Protein AF-A0A6G3XZU3-F1 (afdb_monomer_lite)

Secondary structure (DSSP, 8-state):
-TTHHHHHHHH-PPPTTSS----SS-HHHHHHHHHHHHHHHHHHHSPPPGGGSTT-HHHHTHHHHHHHHHHHHHHHHHHHTTSS-HHHHHHHHHHHHHHHTT-

InterPro domains:
  IPR000326 Phosphatidic acid phosphatase type 2/haloperoxidase [PF01569] (22-96)
  IPR036938 Phosphatidic acid phosphatase type 2/haloperoxidase superfamily [SSF48317] (3-101)

Radius of gyration: 16.37 Å; chains: 1; bounding box: 42×27×41 Å

Foldseek 3Di:
DVPLQVQLVVVQDAFQPDRHGSPAQPPQLLCLLQVLVVVLVVVLPDDDDPVCVVVPPVCNVVSVVVSVVRSVVSLVVCVVVRNHDNNNNVRSVVCSCVVNVVD

pLDDT: mean 90.99, std 10.62, range [53.97, 98.38]

Sequence (103 aa):
PALVIPLKVATARQGPLTEAVNYYPSGHTATAAVAYGATALVLLALPRPAWLREASWPRAWMMPAAAILLTTATGIGLVLHGYHWPLDVLASWCLGPWVLAPL

Structure (mmCIF, N/CA/C/O backbone):
data_AF-A0A6G3XZU3-F1
#
_entry.id   AF-A0A6G3XZU3-F1
#
loop_
_atom_site.group_PDB
_atom_site.id
_atom_site.type_symbol
_atom_site.label_atom_id
_atom_site.label_alt_id
_atom_site.label_comp_id
_atom_site.label_asym_id
_atom_site.label_entity_id
_atom_site.label_seq_id
_atom_site.pdbx_PDB_ins_code
_atom_site.Cartn_x
_atom_site.Cartn_y
_atom_site.Cartn_z
_atom_site.occupancy
_atom_site.B_iso_or_equiv
_atom_site.auth_seq_id
_atom_site.auth_comp_id
_atom_site.auth_asym_id
_atom_site.auth_atom_id
_atom_site.pdbx_PDB_model_num
ATOM 1 N N . PRO A 1 1 ? -8.962 -8.575 -3.640 1.00 77.38 1 PRO A N 1
ATOM 2 C CA . PRO A 1 1 ? -10.211 -8.867 -2.880 1.00 77.38 1 PRO A CA 1
ATOM 3 C C . PRO A 1 1 ? -10.062 -10.065 -1.932 1.00 77.38 1 PRO A C 1
ATOM 5 O O . PRO A 1 1 ? -10.418 -9.937 -0.768 1.00 77.38 1 PRO A O 1
ATOM 8 N N . ALA A 1 2 ? -9.486 -11.177 -2.408 1.00 88.69 2 ALA A N 1
ATOM 9 C CA . ALA A 1 2 ? -9.351 -12.425 -1.648 1.00 88.69 2 ALA A CA 1
ATOM 10 C C . ALA A 1 2 ? -8.592 -12.309 -0.309 1.00 88.69 2 ALA A C 1
ATOM 12 O O . ALA A 1 2 ? -8.862 -13.084 0.591 1.00 88.69 2 ALA A O 1
ATOM 13 N N . LEU A 1 3 ? -7.686 -11.336 -0.155 1.00 88.12 3 LEU A N 1
ATOM 14 C CA . LEU A 1 3 ? -6.948 -11.109 1.097 1.00 88.12 3 LEU A CA 1
ATOM 15 C C . LEU A 1 3 ? -7.583 -10.017 1.975 1.00 88.12 3 LEU A C 1
ATOM 17 O O . LEU A 1 3 ? -7.786 -10.194 3.171 1.00 88.12 3 LEU A O 1
ATOM 21 N N . VAL A 1 4 ? -7.932 -8.881 1.366 1.00 92.50 4 VAL A N 1
ATOM 22 C CA . VAL A 1 4 ? -8.408 -7.687 2.085 1.00 92.50 4 VAL A CA 1
ATOM 23 C C . VAL A 1 4 ? -9.817 -7.871 2.653 1.00 92.50 4 VAL A C 1
ATOM 25 O O . VAL A 1 4 ? -10.067 -7.446 3.775 1.00 92.50 4 VAL A O 1
ATOM 28 N N . ILE A 1 5 ? -10.742 -8.493 1.911 1.00 94.38 5 ILE A N 1
ATOM 29 C CA . ILE A 1 5 ? -12.133 -8.644 2.372 1.00 94.38 5 ILE A CA 1
ATOM 30 C C . ILE A 1 5 ? -12.234 -9.595 3.573 1.00 94.38 5 ILE A C 1
ATOM 32 O O . ILE A 1 5 ? -12.860 -9.199 4.556 1.00 94.38 5 ILE A O 1
ATOM 36 N N . PRO A 1 6 ? -11.602 -10.785 3.577 1.00 95.44 6 PRO A N 1
ATOM 37 C CA . PRO A 1 6 ? -11.642 -11.648 4.755 1.00 95.44 6 PRO A CA 1
ATOM 38 C C . PRO A 1 6 ? -11.063 -10.986 6.007 1.00 95.44 6 PRO A C 1
ATOM 40 O O . PRO A 1 6 ? -11.673 -11.078 7.066 1.00 95.44 6 PRO A O 1
ATOM 43 N N . LEU A 1 7 ? -9.948 -10.254 5.891 1.00 93.94 7 LEU A N 1
ATOM 44 C CA . LEU A 1 7 ? -9.364 -9.520 7.023 1.00 93.94 7 LEU A CA 1
ATOM 45 C C . LEU A 1 7 ? -10.284 -8.407 7.540 1.00 93.94 7 LEU A C 1
ATOM 47 O O . LEU A 1 7 ? -10.408 -8.216 8.750 1.00 93.94 7 LEU A O 1
ATOM 51 N N . LYS A 1 8 ? -10.968 -7.705 6.631 1.00 96.56 8 LYS A N 1
ATOM 52 C CA . LYS A 1 8 ? -11.981 -6.706 6.982 1.00 96.56 8 LYS A CA 1
ATOM 53 C C . LYS A 1 8 ? -13.104 -7.310 7.807 1.00 96.56 8 LYS A C 1
ATOM 55 O O . LYS A 1 8 ? -13.358 -6.830 8.906 1.00 96.56 8 LYS A O 1
ATOM 60 N N . VAL A 1 9 ? -13.705 -8.388 7.307 1.00 96.75 9 VAL A N 1
ATOM 61 C CA . VAL A 1 9 ? -14.807 -9.081 7.987 1.00 96.75 9 VAL A CA 1
ATOM 62 C C . VAL A 1 9 ? -14.349 -9.672 9.322 1.00 96.75 9 VAL A C 1
ATOM 64 O O . VAL A 1 9 ? -15.056 -9.543 10.313 1.00 96.75 9 VAL A O 1
ATOM 67 N N . ALA A 1 10 ? -13.155 -10.270 9.375 1.00 96.62 10 ALA A N 1
ATOM 68 C CA . ALA A 1 10 ? -12.625 -10.898 10.585 1.00 96.62 10 ALA A CA 1
ATOM 69 C C . ALA A 1 10 ? -12.299 -9.894 11.701 1.00 96.62 10 ALA A C 1
ATOM 71 O O . ALA A 1 10 ? -12.419 -10.227 12.876 1.00 96.62 10 ALA A O 1
ATOM 72 N N . THR A 1 11 ? -11.867 -8.679 11.350 1.00 95.75 11 THR A N 1
ATOM 73 C CA . THR A 1 11 ? -11.515 -7.652 12.343 1.00 95.75 11 THR A CA 1
ATOM 74 C C . THR A 1 11 ? -12.670 -6.726 12.691 1.00 95.75 11 THR A C 1
ATOM 76 O O . THR A 1 11 ? -12.635 -6.120 13.759 1.00 95.75 11 THR A O 1
ATOM 79 N N . ALA A 1 12 ? -13.652 -6.571 11.794 1.00 95.88 12 ALA A N 1
ATOM 80 C CA . ALA A 1 12 ? -14.792 -5.664 11.932 1.00 95.88 12 ALA A CA 1
ATOM 81 C C . ALA A 1 12 ? -14.395 -4.263 12.444 1.00 95.88 12 ALA A C 1
ATOM 83 O O . ALA A 1 12 ? -15.140 -3.608 13.170 1.00 95.88 12 ALA A O 1
ATOM 84 N N . ARG A 1 13 ? -13.194 -3.787 12.078 1.00 96.00 13 ARG A N 1
ATOM 85 C CA . ARG A 1 13 ? -12.627 -2.570 12.671 1.00 96.00 13 ARG A CA 1
ATOM 86 C C . ARG A 1 13 ? -13.440 -1.339 12.278 1.00 96.00 13 ARG A C 1
ATOM 88 O O . ARG A 1 13 ? -13.633 -1.099 11.085 1.00 96.00 13 ARG A O 1
ATOM 95 N N . GLN A 1 14 ? -13.844 -0.553 13.271 1.00 97.25 14 GLN A N 1
ATOM 96 C CA . GLN A 1 14 ? -14.530 0.725 13.090 1.00 97.25 14 GLN A CA 1
ATOM 97 C C . GLN A 1 14 ? -13.604 1.807 12.504 1.00 97.25 14 GLN A C 1
ATOM 99 O O . GLN A 1 14 ? -12.410 1.870 12.826 1.00 97.25 14 GLN A O 1
ATOM 104 N N . GLY A 1 15 ? -14.157 2.666 11.646 1.00 96.25 15 GLY A N 1
ATOM 105 C CA . GLY A 1 15 ? -13.463 3.837 11.107 1.00 96.25 15 GLY A CA 1
ATOM 106 C C . GLY A 1 15 ? -13.295 4.986 12.124 1.00 96.25 15 GLY A C 1
ATOM 107 O O . GLY A 1 15 ? -13.926 4.970 13.177 1.00 96.25 15 GLY A O 1
ATOM 108 N N . PRO A 1 16 ? -12.448 5.997 11.842 1.00 95.44 16 PRO A N 1
ATOM 109 C CA . PRO A 1 16 ? -12.146 7.069 12.801 1.00 95.44 16 PRO A CA 1
ATOM 110 C C . PRO A 1 16 ? -13.317 7.998 13.159 1.00 95.44 16 PRO A C 1
ATOM 112 O O . PRO A 1 16 ? -13.501 8.323 14.326 1.00 95.44 16 PRO A O 1
ATOM 115 N N . LEU A 1 17 ? -14.090 8.447 12.164 1.00 94.19 17 LEU A N 1
ATOM 116 C CA . LEU A 1 17 ? -15.149 9.463 12.314 1.00 94.19 17 LEU A CA 1
ATOM 117 C C . LEU A 1 17 ? -16.523 8.932 11.873 1.00 94.19 17 LEU A C 1
ATOM 119 O O . LEU A 1 17 ? -17.335 9.648 11.292 1.00 94.19 17 LEU A O 1
ATOM 123 N N . THR A 1 18 ? -16.756 7.636 12.065 1.00 94.06 18 THR A N 1
ATOM 124 C CA . THR A 1 18 ? -17.960 6.939 11.601 1.00 94.06 18 THR A CA 1
ATOM 125 C C . THR A 1 18 ? -18.228 5.706 12.456 1.00 94.06 18 THR A C 1
ATOM 127 O O . THR A 1 18 ? -17.303 5.125 13.019 1.00 94.06 18 THR A O 1
ATOM 130 N N . GLU A 1 19 ? -19.486 5.282 12.533 1.00 95.12 19 GLU A N 1
ATOM 131 C CA . GLU A 1 19 ? -19.879 4.004 13.145 1.00 95.12 19 GLU A CA 1
ATOM 132 C C . GLU A 1 19 ? -19.697 2.813 12.190 1.00 95.12 19 GLU A C 1
ATOM 134 O O . GLU A 1 19 ? -19.829 1.657 12.590 1.00 95.12 19 GLU A O 1
ATOM 139 N N . ALA A 1 20 ? -19.367 3.070 10.920 1.00 95.44 20 ALA A N 1
ATOM 140 C CA . ALA A 1 20 ? -19.122 2.014 9.953 1.00 95.44 20 ALA A CA 1
ATOM 141 C C . ALA A 1 20 ? -17.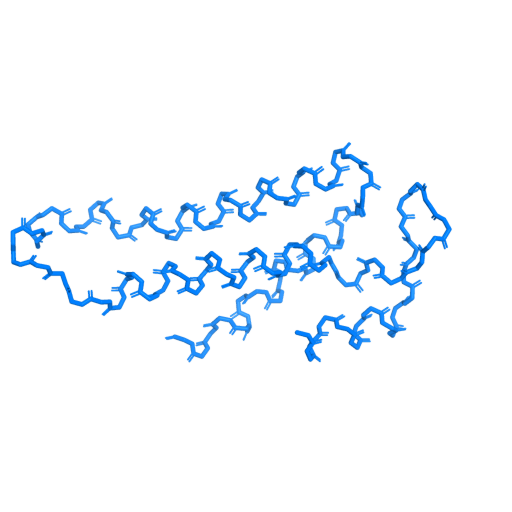878 1.179 10.317 1.00 95.44 20 ALA A C 1
ATOM 143 O O . ALA A 1 20 ? -16.847 1.690 10.763 1.00 95.44 20 ALA A O 1
ATOM 144 N N . VAL A 1 21 ? -17.979 -0.127 10.068 1.00 96.56 21 VAL A N 1
ATOM 145 C CA . VAL A 1 21 ? -16.937 -1.131 10.328 1.00 96.56 21 VAL A CA 1
ATOM 146 C C . VAL A 1 21 ? -16.235 -1.568 9.039 1.00 96.56 21 VAL A C 1
ATOM 148 O O . VAL A 1 21 ? -16.544 -1.076 7.954 1.00 96.56 21 VAL A O 1
ATOM 151 N N . ASN A 1 22 ? -15.298 -2.518 9.142 1.00 96.69 22 ASN A N 1
ATOM 152 C CA . ASN A 1 22 ? -14.532 -3.089 8.026 1.00 96.69 22 ASN A CA 1
ATOM 153 C C . ASN A 1 22 ? -13.479 -2.135 7.427 1.00 96.69 22 ASN A C 1
ATOM 155 O O . ASN A 1 22 ? -13.207 -2.165 6.220 1.00 96.69 22 ASN A O 1
ATOM 159 N N . TYR A 1 23 ? -12.852 -1.298 8.259 1.00 97.00 23 TYR A N 1
ATOM 160 C CA . TYR A 1 23 ? -11.822 -0.344 7.827 1.00 97.00 23 TYR A CA 1
ATOM 161 C C . TYR A 1 23 ? -10.406 -0.938 7.742 1.00 97.00 23 TYR A C 1
ATOM 163 O O . TYR A 1 23 ? -9.584 -0.401 6.998 1.00 97.00 23 TYR A O 1
ATOM 171 N N . TYR A 1 24 ? -10.131 -2.068 8.402 1.00 96.25 24 TYR A N 1
ATOM 172 C CA . TYR A 1 24 ? -8.808 -2.704 8.410 1.00 96.25 24 TYR A CA 1
ATOM 173 C C . TYR A 1 24 ? -8.748 -3.982 7.566 1.00 96.25 24 TYR A C 1
ATOM 175 O O . TYR A 1 24 ? -9.566 -4.869 7.778 1.00 96.25 24 TYR A O 1
ATOM 183 N N . PRO A 1 25 ? -7.749 -4.149 6.683 1.00 97.50 25 PRO A N 1
ATOM 184 C CA . PRO A 1 25 ? -6.796 -3.139 6.213 1.00 97.50 25 PRO A CA 1
ATOM 185 C C . PRO A 1 25 ? -7.442 -2.184 5.185 1.00 97.50 25 PRO A C 1
ATOM 187 O O . PRO A 1 25 ? -8.511 -2.464 4.639 1.00 97.50 25 PRO A O 1
ATOM 190 N N . SER A 1 26 ? -6.800 -1.052 4.884 1.00 97.56 26 SER A N 1
ATOM 191 C CA . SER A 1 26 ? -7.320 -0.073 3.918 1.00 97.56 26 SER A CA 1
ATOM 192 C C . SER A 1 26 ? -7.387 -0.620 2.482 1.00 97.56 26 SER A C 1
ATOM 194 O O . SER A 1 26 ? -6.384 -0.955 1.856 1.00 97.56 26 SER A O 1
ATOM 196 N N . GLY A 1 27 ? -8.590 -0.637 1.899 1.00 96.56 27 GLY A N 1
ATOM 197 C CA . GLY A 1 27 ? -8.790 -1.103 0.520 1.00 96.56 27 GLY A CA 1
ATOM 198 C C . GLY A 1 27 ? -8.170 -0.182 -0.538 1.00 96.56 27 GLY A C 1
ATOM 199 O O . GLY A 1 27 ? -7.646 -0.669 -1.539 1.00 96.56 27 GLY A O 1
ATOM 200 N N . HIS A 1 28 ? -8.188 1.133 -0.300 1.00 97.19 28 HIS A N 1
ATOM 201 C CA . HIS A 1 28 ? -7.605 2.132 -1.198 1.00 97.19 28 HIS A CA 1
ATOM 202 C C . HIS A 1 28 ? -6.083 1.997 -1.248 1.00 97.19 28 HIS A C 1
ATOM 204 O O . HIS A 1 28 ? -5.520 1.870 -2.333 1.00 97.19 28 HIS A O 1
ATOM 210 N N . THR A 1 29 ? -5.427 1.925 -0.084 1.00 97.88 29 THR A N 1
ATOM 211 C CA . THR A 1 29 ? -3.975 1.716 -0.013 1.00 97.88 29 THR A CA 1
ATOM 212 C C . THR A 1 29 ? -3.576 0.374 -0.620 1.00 97.88 29 THR A C 1
ATOM 214 O O . THR A 1 29 ? -2.620 0.323 -1.387 1.00 97.88 29 THR A O 1
ATOM 217 N N . ALA A 1 30 ? -4.319 -0.705 -0.344 1.00 97.12 30 ALA A N 1
ATOM 218 C CA . ALA A 1 30 ? -4.036 -2.015 -0.933 1.00 97.12 30 ALA A CA 1
ATOM 219 C C . ALA A 1 30 ? -4.154 -2.001 -2.467 1.00 97.12 30 ALA A C 1
ATOM 221 O O . ALA A 1 30 ? -3.291 -2.534 -3.161 1.00 97.12 30 ALA A O 1
ATOM 222 N N . THR A 1 31 ? -5.196 -1.360 -3.003 1.00 96.81 31 THR A N 1
ATOM 223 C CA . THR A 1 31 ? -5.393 -1.237 -4.455 1.00 96.81 31 THR A CA 1
ATOM 224 C C . THR A 1 31 ? -4.307 -0.378 -5.093 1.00 96.81 31 THR A C 1
ATOM 226 O O . THR A 1 31 ? -3.750 -0.778 -6.109 1.00 96.81 31 THR A O 1
ATOM 229 N N . ALA A 1 32 ? -3.962 0.759 -4.481 1.00 97.69 32 ALA A N 1
ATOM 23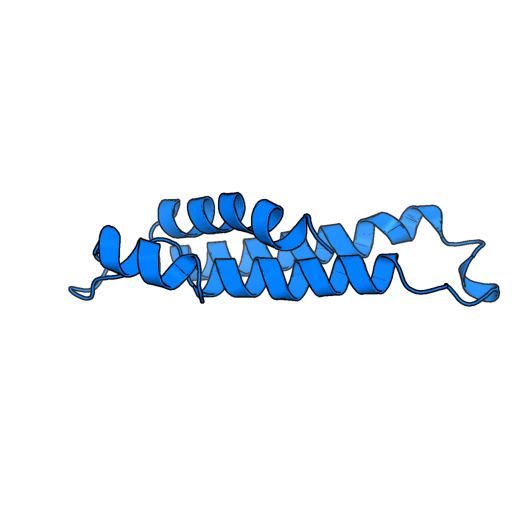0 C CA . ALA A 1 32 ? -2.890 1.632 -4.951 1.00 97.69 32 ALA A CA 1
ATOM 231 C C . ALA A 1 32 ? -1.538 0.902 -4.984 1.00 97.69 32 ALA A C 1
ATOM 233 O O . ALA A 1 32 ? -0.863 0.922 -6.011 1.00 97.69 32 ALA A O 1
ATOM 234 N N . ALA A 1 33 ? -1.191 0.187 -3.907 1.00 97.38 33 ALA A N 1
ATOM 235 C CA . ALA A 1 33 ? 0.050 -0.580 -3.817 1.00 97.38 33 ALA A CA 1
ATOM 236 C C . ALA A 1 33 ? 0.159 -1.620 -4.940 1.00 97.38 33 ALA A C 1
ATOM 238 O O . ALA A 1 33 ? 1.183 -1.696 -5.616 1.00 97.38 33 ALA A O 1
ATOM 239 N N . VAL A 1 34 ? -0.910 -2.390 -5.175 1.00 96.38 34 VAL A N 1
ATOM 240 C CA . VAL A 1 34 ? -0.928 -3.416 -6.226 1.00 96.38 34 VAL A CA 1
ATOM 241 C C . VAL A 1 34 ? -0.915 -2.786 -7.616 1.00 96.38 34 VAL A C 1
ATOM 243 O O . VAL A 1 34 ? -0.113 -3.192 -8.448 1.00 96.38 34 VAL A O 1
ATOM 246 N N . ALA A 1 35 ? -1.754 -1.782 -7.880 1.00 96.69 35 ALA A N 1
ATOM 247 C CA . ALA A 1 35 ? -1.863 -1.173 -9.204 1.00 96.69 35 ALA A CA 1
ATOM 248 C C . ALA A 1 35 ? -0.569 -0.457 -9.612 1.00 96.69 35 ALA A C 1
ATOM 250 O O . ALA A 1 35 ? -0.024 -0.723 -10.686 1.00 96.69 35 ALA A O 1
ATOM 251 N N . TYR A 1 36 ? -0.043 0.421 -8.753 1.00 97.44 36 TYR A N 1
ATOM 252 C CA . TYR A 1 36 ? 1.187 1.149 -9.051 1.00 97.44 36 TYR A CA 1
ATOM 253 C C . TYR A 1 36 ? 2.413 0.236 -9.009 1.00 97.44 36 TYR A C 1
ATOM 255 O O . TYR A 1 36 ? 3.272 0.344 -9.883 1.00 97.44 36 TYR A O 1
ATOM 263 N N . GLY A 1 37 ? 2.483 -0.686 -8.044 1.00 96.38 37 GLY A N 1
ATOM 264 C CA . GLY A 1 37 ? 3.579 -1.646 -7.929 1.00 96.38 37 GLY A CA 1
ATOM 265 C C . GLY A 1 37 ? 3.656 -2.589 -9.128 1.00 96.38 37 GLY A C 1
ATOM 266 O O . GLY A 1 37 ? 4.709 -2.687 -9.751 1.00 96.38 37 GLY A O 1
ATOM 267 N N . ALA A 1 38 ? 2.540 -3.208 -9.521 1.00 96.06 38 ALA A N 1
ATOM 268 C CA . ALA A 1 38 ? 2.495 -4.075 -10.698 1.00 96.06 38 ALA A CA 1
ATOM 269 C C . ALA A 1 38 ? 2.832 -3.301 -11.979 1.00 96.06 38 ALA A C 1
ATOM 271 O O . ALA A 1 38 ? 3.606 -3.784 -12.799 1.00 96.06 38 ALA A O 1
ATOM 272 N N . THR A 1 39 ? 2.327 -2.071 -12.127 1.00 95.38 39 THR A N 1
ATOM 273 C CA . THR A 1 39 ? 2.687 -1.209 -13.265 1.00 95.38 39 THR A CA 1
ATOM 274 C C . THR A 1 39 ? 4.192 -0.945 -13.300 1.00 95.38 39 THR A C 1
ATOM 276 O O . THR A 1 39 ? 4.812 -1.071 -14.354 1.00 95.38 39 THR A O 1
ATOM 279 N N . ALA A 1 40 ? 4.806 -0.628 -12.156 1.00 93.94 40 ALA A N 1
ATOM 280 C CA . ALA A 1 40 ? 6.248 -0.421 -12.072 1.00 93.94 40 ALA A CA 1
ATOM 281 C C . ALA A 1 40 ? 7.037 -1.687 -12.444 1.00 93.94 40 ALA A C 1
ATOM 283 O O . ALA A 1 40 ? 7.992 -1.584 -13.211 1.00 93.94 40 ALA A O 1
ATOM 284 N N . LEU A 1 41 ? 6.624 -2.866 -11.963 1.00 93.06 41 LEU A N 1
ATOM 285 C CA . LEU A 1 41 ? 7.263 -4.147 -12.292 1.00 93.06 41 LEU A CA 1
ATOM 286 C C . LEU A 1 41 ? 7.137 -4.488 -13.782 1.00 93.06 41 LEU A C 1
ATOM 288 O O . LEU A 1 41 ? 8.134 -4.815 -14.422 1.00 93.06 41 LEU A O 1
ATOM 292 N N . VAL A 1 42 ? 5.953 -4.315 -14.374 1.00 92.75 42 VAL A N 1
ATOM 293 C CA . VAL A 1 42 ? 5.734 -4.538 -15.813 1.00 92.75 42 VAL A CA 1
ATOM 294 C C . VAL A 1 42 ? 6.601 -3.598 -16.653 1.00 92.75 42 VAL A C 1
ATOM 296 O O . VAL A 1 42 ? 7.284 -4.042 -17.573 1.00 92.75 42 VAL A O 1
ATOM 299 N N . LEU A 1 43 ? 6.642 -2.303 -16.323 1.00 88.31 43 LEU A N 1
ATOM 300 C CA . LEU A 1 43 ? 7.479 -1.328 -17.035 1.00 88.31 43 LEU A CA 1
ATOM 301 C C . LEU A 1 43 ? 8.984 -1.590 -16.868 1.00 88.31 43 LEU A C 1
ATOM 303 O O . LEU A 1 43 ? 9.777 -1.191 -17.725 1.00 88.31 43 LEU A O 1
ATOM 307 N N . LEU A 1 44 ? 9.388 -2.238 -15.775 1.00 87.50 44 LEU A N 1
ATOM 308 C CA . LEU A 1 44 ? 10.759 -2.697 -15.566 1.00 87.50 44 LEU A CA 1
ATOM 309 C C . LEU A 1 44 ? 11.090 -3.951 -16.382 1.00 87.50 44 LEU A C 1
ATOM 311 O O . LEU A 1 44 ? 12.210 -4.050 -16.880 1.00 87.50 44 LEU A O 1
ATOM 315 N N . ALA A 1 45 ? 10.138 -4.871 -16.533 1.00 87.19 45 ALA A N 1
ATOM 316 C CA . ALA A 1 45 ? 10.320 -6.132 -17.250 1.00 87.19 45 ALA A CA 1
ATOM 317 C C . ALA A 1 45 ? 10.279 -5.983 -18.783 1.00 87.19 45 ALA A C 1
ATOM 319 O O . ALA A 1 45 ? 10.843 -6.810 -19.501 1.00 87.19 45 ALA A O 1
ATOM 320 N N . LEU A 1 46 ? 9.623 -4.941 -19.306 1.00 85.56 46 LEU A N 1
ATOM 321 C CA . LEU A 1 46 ? 9.500 -4.735 -20.749 1.00 85.56 46 LEU A CA 1
ATOM 322 C C . LEU A 1 46 ? 10.854 -4.408 -21.418 1.00 85.56 46 LEU A C 1
ATOM 324 O O . LEU A 1 46 ? 11.615 -3.571 -20.915 1.00 85.56 46 LEU A O 1
ATOM 328 N N . PRO A 1 47 ? 11.152 -4.993 -22.600 1.00 78.00 47 PRO A N 1
ATOM 329 C CA . PRO A 1 47 ? 12.373 -4.692 -23.338 1.00 78.00 47 PRO A CA 1
ATOM 330 C C . PRO A 1 47 ? 12.433 -3.211 -23.707 1.00 78.00 47 PRO A C 1
ATOM 332 O O . PRO A 1 47 ? 11.520 -2.673 -24.337 1.00 78.00 47 PRO A O 1
ATOM 335 N N . ARG A 1 48 ? 13.535 -2.540 -23.360 1.00 74.38 48 ARG A N 1
ATOM 336 C CA . ARG A 1 48 ? 13.709 -1.133 -23.728 1.00 74.38 48 ARG A CA 1
ATOM 337 C C . ARG A 1 48 ? 14.180 -0.987 -25.181 1.00 74.38 48 ARG A C 1
ATOM 339 O O . ARG A 1 48 ? 15.072 -1.730 -25.607 1.00 74.38 48 ARG A O 1
ATOM 346 N N . PRO A 1 49 ? 13.646 -0.004 -25.932 1.00 70.69 49 PRO A N 1
ATOM 347 C CA . PRO A 1 49 ? 14.171 0.378 -27.238 1.00 70.69 49 PRO A CA 1
ATOM 348 C C . PRO A 1 49 ? 15.676 0.661 -27.179 1.00 70.69 49 PRO A C 1
ATOM 350 O O . PRO A 1 49 ? 16.166 1.204 -26.188 1.00 70.69 49 PRO A O 1
ATOM 353 N N . ALA A 1 50 ? 16.414 0.326 -28.242 1.00 73.69 50 ALA A N 1
ATOM 354 C CA . ALA A 1 50 ? 17.877 0.442 -28.265 1.00 73.69 50 ALA A CA 1
ATOM 355 C C . ALA A 1 50 ? 18.391 1.852 -27.918 1.00 73.69 50 ALA A C 1
ATOM 357 O O . ALA A 1 50 ? 19.344 1.978 -27.158 1.00 73.69 50 ALA A O 1
ATOM 358 N N . TRP A 1 51 ? 17.685 2.892 -28.361 1.00 71.44 51 TRP A N 1
ATOM 359 C CA . TRP A 1 51 ? 18.005 4.299 -28.100 1.00 71.44 51 TRP A CA 1
ATOM 360 C C . TRP A 1 51 ? 17.776 4.755 -26.642 1.00 71.44 51 TRP A C 1
ATOM 362 O O . TRP A 1 51 ? 18.212 5.835 -26.261 1.00 71.44 51 TRP A O 1
ATOM 372 N N . LEU A 1 52 ? 17.122 3.941 -25.802 1.00 67.50 52 LEU A N 1
ATOM 373 C CA . LEU A 1 52 ? 16.927 4.192 -24.364 1.00 67.50 52 LEU A CA 1
ATOM 374 C C . LEU A 1 52 ? 17.863 3.360 -23.472 1.00 67.50 52 LEU A C 1
ATOM 376 O O . LEU A 1 52 ? 17.840 3.524 -22.248 1.00 67.50 52 LEU A O 1
ATOM 380 N N . ARG A 1 53 ? 18.672 2.457 -24.049 1.00 64.00 53 ARG A N 1
ATOM 381 C CA . ARG A 1 53 ? 19.564 1.572 -23.280 1.00 64.00 53 ARG A CA 1
ATOM 382 C C . ARG A 1 53 ? 20.760 2.303 -22.675 1.00 64.00 53 ARG A C 1
ATOM 384 O O . ARG A 1 53 ? 21.178 1.925 -21.586 1.00 64.00 53 ARG A O 1
ATOM 391 N N . GLU A 1 54 ? 21.266 3.360 -23.304 1.00 62.12 54 GLU A N 1
ATOM 392 C CA . GLU A 1 54 ? 22.421 4.108 -22.778 1.00 62.12 54 GLU A CA 1
ATOM 393 C C . GLU A 1 54 ? 22.065 5.007 -21.577 1.00 62.12 54 GLU A C 1
ATOM 395 O O . GLU A 1 54 ? 22.893 5.235 -20.704 1.00 62.12 54 GLU A O 1
ATOM 400 N N . ALA A 1 55 ? 20.800 5.426 -21.445 1.00 59.09 55 ALA A N 1
ATOM 401 C CA . ALA A 1 55 ? 20.300 6.233 -20.320 1.00 59.09 55 ALA A CA 1
ATOM 402 C C . ALA A 1 55 ? 19.723 5.394 -19.150 1.00 59.09 55 ALA A C 1
ATOM 404 O O . ALA A 1 55 ? 18.970 5.903 -18.314 1.00 59.09 55 ALA A O 1
ATOM 405 N N . SER A 1 56 ? 19.985 4.082 -19.125 1.00 57.34 56 SER A N 1
ATOM 406 C CA . SER A 1 56 ? 19.117 3.088 -18.471 1.00 57.34 56 SER A CA 1
ATOM 407 C C . SER A 1 56 ? 19.265 2.940 -16.954 1.00 57.34 56 SER A C 1
ATOM 409 O O . SER A 1 56 ? 18.282 2.580 -16.299 1.00 57.34 56 SER A O 1
ATOM 411 N N . TRP A 1 57 ? 20.436 3.237 -16.385 1.00 53.97 57 TRP A N 1
ATOM 412 C CA . TRP A 1 57 ? 20.705 3.021 -14.958 1.00 53.97 57 TRP A CA 1
ATOM 413 C C . TRP A 1 57 ? 19.973 4.012 -14.030 1.00 53.97 57 TRP A C 1
ATOM 415 O O . TRP A 1 57 ? 19.241 3.564 -13.144 1.00 53.97 57 TRP A O 1
ATOM 425 N N . PRO A 1 58 ? 20.027 5.345 -14.246 1.00 60.06 58 PRO A N 1
ATOM 426 C CA . PRO A 1 58 ? 19.329 6.289 -13.371 1.00 60.06 58 PRO A CA 1
ATOM 427 C C . PRO A 1 58 ? 17.801 6.317 -13.555 1.00 60.06 58 PRO A C 1
ATOM 429 O O . PRO A 1 58 ? 17.122 6.975 -12.781 1.00 60.06 58 PRO A O 1
ATOM 432 N N . ARG A 1 59 ? 17.220 5.615 -14.540 1.00 67.31 59 ARG A N 1
ATOM 433 C CA . ARG A 1 59 ? 15.754 5.566 -14.742 1.00 67.31 59 ARG A CA 1
ATOM 434 C C . ARG A 1 59 ? 15.082 4.325 -14.164 1.00 67.31 59 ARG A C 1
ATOM 436 O O . ARG A 1 59 ? 13.864 4.320 -14.007 1.00 67.31 59 ARG A O 1
ATOM 443 N N . ALA A 1 60 ? 15.842 3.280 -13.834 1.00 75.06 60 ALA A N 1
ATOM 444 C CA . ALA A 1 60 ? 15.272 2.038 -13.314 1.00 75.06 60 ALA A CA 1
ATOM 445 C C . ALA A 1 60 ? 14.592 2.232 -11.947 1.00 75.06 60 ALA A C 1
ATOM 447 O O . ALA A 1 60 ? 13.531 1.668 -11.706 1.00 75.06 60 ALA A O 1
ATOM 448 N N . TRP A 1 61 ? 15.133 3.092 -11.079 1.00 84.94 61 TRP A N 1
ATOM 449 C CA . TRP A 1 61 ? 14.544 3.349 -9.760 1.00 84.94 61 TRP A CA 1
ATOM 450 C C . TRP A 1 61 ? 13.320 4.276 -9.800 1.00 84.94 61 TRP A C 1
ATOM 452 O O . TRP A 1 61 ? 12.535 4.285 -8.853 1.00 84.94 61 TRP A O 1
ATOM 462 N N . MET A 1 62 ? 13.119 5.029 -10.889 1.00 89.62 62 MET A N 1
ATOM 463 C CA . MET A 1 62 ? 12.052 6.032 -10.968 1.00 89.62 62 MET A CA 1
ATOM 464 C C . MET A 1 62 ? 10.657 5.408 -10.909 1.00 89.62 62 MET A C 1
ATOM 466 O O . MET A 1 62 ? 9.779 5.963 -10.257 1.00 89.62 62 MET A O 1
ATOM 470 N N . MET A 1 63 ? 10.442 4.263 -11.569 1.00 91.19 63 MET A N 1
ATOM 471 C CA . MET A 1 63 ? 9.123 3.617 -11.586 1.00 91.19 63 MET A CA 1
ATOM 472 C C . MET A 1 63 ? 8.747 3.046 -10.206 1.00 91.19 63 MET A C 1
ATOM 474 O O . MET A 1 63 ? 7.670 3.388 -9.715 1.00 91.19 63 MET A O 1
ATOM 478 N N . PRO A 1 64 ? 9.619 2.278 -9.514 1.00 92.69 64 PRO A N 1
ATOM 479 C CA . PRO A 1 64 ? 9.373 1.889 -8.125 1.00 92.69 64 PRO A CA 1
ATOM 480 C C . PRO A 1 64 ? 9.190 3.083 -7.185 1.00 92.69 64 PRO A C 1
ATOM 482 O O . PRO A 1 64 ? 8.275 3.079 -6.365 1.00 92.69 64 PRO A O 1
ATOM 485 N N . ALA A 1 65 ? 10.014 4.128 -7.316 1.00 95.31 65 ALA A N 1
ATOM 486 C CA . ALA A 1 65 ? 9.898 5.318 -6.477 1.00 95.31 65 ALA A CA 1
ATOM 487 C C . ALA A 1 65 ? 8.556 6.031 -6.684 1.00 95.31 65 ALA A C 1
ATOM 489 O O . ALA A 1 65 ? 7.889 6.368 -5.709 1.00 95.31 65 ALA A O 1
ATOM 490 N N . ALA A 1 66 ? 8.116 6.203 -7.934 1.00 95.69 66 ALA A N 1
ATOM 491 C CA . ALA A 1 66 ? 6.807 6.767 -8.243 1.00 95.69 66 ALA A CA 1
ATOM 492 C C . ALA A 1 66 ? 5.676 5.912 -7.656 1.00 95.69 66 ALA A C 1
ATOM 494 O O . ALA A 1 66 ? 4.765 6.455 -7.033 1.00 95.69 66 ALA A O 1
ATOM 495 N N . ALA A 1 67 ? 5.756 4.584 -7.778 1.00 96.75 67 ALA A N 1
ATOM 496 C CA . ALA A 1 67 ? 4.762 3.689 -7.196 1.00 96.75 67 ALA A CA 1
ATOM 497 C C . ALA A 1 67 ? 4.684 3.817 -5.669 1.00 96.75 67 ALA A C 1
ATOM 499 O O . ALA A 1 67 ? 3.587 3.896 -5.106 1.00 96.75 67 ALA A O 1
ATOM 500 N N . ILE A 1 68 ? 5.839 3.904 -5.003 1.00 97.25 68 ILE A N 1
ATOM 501 C CA . ILE A 1 68 ? 5.912 4.087 -3.554 1.00 97.25 68 ILE A CA 1
ATOM 502 C C . ILE A 1 68 ? 5.317 5.436 -3.148 1.00 97.25 68 ILE A C 1
ATOM 504 O O . ILE A 1 68 ? 4.487 5.497 -2.239 1.00 97.25 68 ILE A O 1
ATOM 508 N N . LEU A 1 69 ? 5.705 6.514 -3.831 1.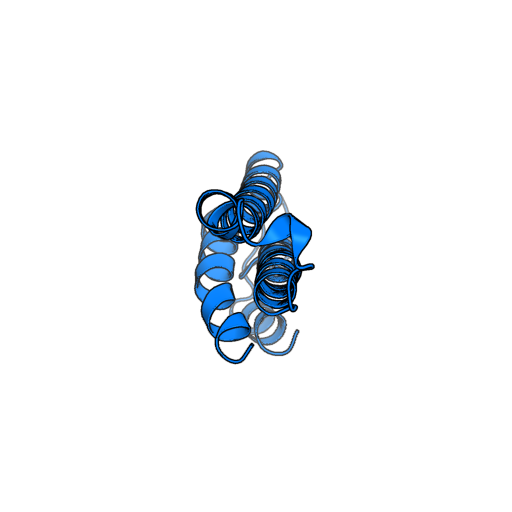00 98.19 69 LEU A N 1
ATOM 509 C CA . LEU A 1 69 ? 5.236 7.869 -3.543 1.00 98.19 69 LEU A CA 1
ATOM 510 C C . LEU A 1 69 ? 3.725 7.999 -3.734 1.00 98.19 69 LEU A C 1
ATOM 512 O O . LEU A 1 69 ? 3.049 8.498 -2.839 1.00 98.19 69 LEU A O 1
ATOM 516 N N . LEU A 1 70 ? 3.180 7.506 -4.849 1.00 98.25 70 LEU A N 1
ATOM 517 C CA . LEU A 1 70 ? 1.743 7.570 -5.132 1.00 98.25 70 LEU A CA 1
ATOM 518 C C . LEU A 1 70 ? 0.926 6.749 -4.125 1.00 98.25 70 LEU A C 1
ATOM 520 O O . LEU A 1 70 ? -0.101 7.216 -3.624 1.00 98.25 70 LEU A O 1
ATOM 524 N N . THR A 1 71 ? 1.406 5.558 -3.759 1.00 98.38 71 THR A N 1
ATOM 525 C CA . THR A 1 71 ? 0.774 4.732 -2.716 1.00 98.38 71 THR A CA 1
ATOM 526 C C . THR A 1 71 ? 0.829 5.426 -1.352 1.00 98.38 71 THR A C 1
ATOM 528 O O . THR A 1 71 ? -0.157 5.434 -0.613 1.00 98.38 71 THR A O 1
ATOM 531 N N . THR A 1 72 ? 1.956 6.066 -1.025 1.00 98.06 72 THR A N 1
ATOM 532 C CA . THR A 1 72 ? 2.145 6.783 0.247 1.00 98.06 72 THR A CA 1
ATOM 533 C C . THR A 1 72 ? 1.236 8.002 0.316 1.00 98.06 72 THR A C 1
ATOM 535 O O . THR A 1 72 ? 0.532 8.178 1.305 1.00 98.06 72 THR A O 1
ATOM 538 N N . ALA A 1 73 ? 1.185 8.802 -0.751 1.00 98.31 73 ALA A N 1
ATOM 539 C CA . ALA A 1 73 ? 0.314 9.967 -0.862 1.00 98.31 73 ALA A CA 1
ATOM 540 C C . ALA A 1 73 ? -1.167 9.581 -0.731 1.00 98.31 73 ALA A C 1
ATOM 542 O O . ALA A 1 73 ? -1.910 10.252 -0.018 1.00 98.31 73 ALA A O 1
ATOM 543 N N . THR A 1 74 ? -1.574 8.459 -1.336 1.00 98.38 74 THR A N 1
ATOM 544 C CA . THR A 1 74 ? -2.923 7.893 -1.165 1.00 98.38 74 THR A CA 1
ATOM 545 C C . THR A 1 74 ? -3.203 7.601 0.310 1.00 98.38 74 THR A C 1
ATOM 547 O O . THR A 1 74 ? -4.202 8.063 0.855 1.00 98.38 74 THR A O 1
ATOM 550 N N . GLY A 1 75 ? -2.295 6.887 0.984 1.00 97.94 75 GLY A N 1
ATOM 551 C CA . GLY A 1 75 ? -2.420 6.561 2.405 1.00 97.94 75 GLY A CA 1
ATOM 552 C C . GLY A 1 75 ? -2.486 7.795 3.309 1.00 97.94 75 GLY A C 1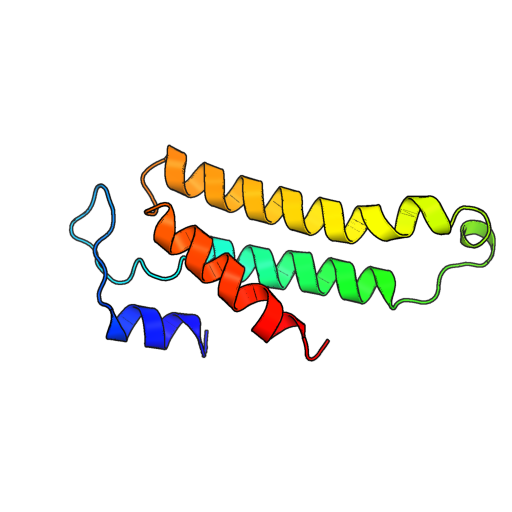
ATOM 553 O O . GLY A 1 75 ? -3.355 7.878 4.174 1.00 97.94 75 GLY A O 1
ATOM 554 N N . ILE A 1 76 ? -1.608 8.775 3.079 1.00 98.38 76 ILE A N 1
ATOM 555 C CA . ILE A 1 76 ? -1.587 10.044 3.818 1.00 98.38 76 ILE A CA 1
ATOM 556 C C . ILE A 1 76 ? -2.904 10.794 3.622 1.00 98.38 76 ILE A C 1
ATOM 558 O O . ILE A 1 76 ? -3.508 11.219 4.603 1.00 98.38 76 ILE A O 1
ATOM 562 N N . GLY A 1 77 ? -3.387 10.910 2.381 1.00 98.31 77 GLY A N 1
ATOM 563 C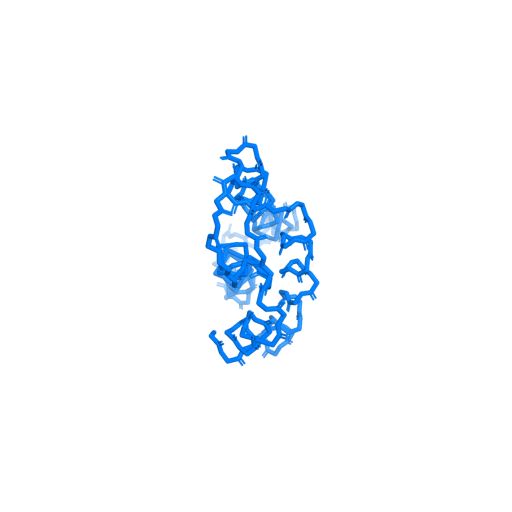 CA . GLY A 1 77 ? -4.657 11.568 2.080 1.00 98.31 77 GLY A CA 1
ATOM 564 C C . GLY A 1 77 ? -5.825 10.958 2.856 1.00 98.31 77 GLY A C 1
ATOM 565 O O . GLY A 1 77 ? -6.612 11.694 3.448 1.00 98.31 77 GLY A O 1
ATOM 566 N N . LEU A 1 78 ? -5.895 9.625 2.935 1.00 98.12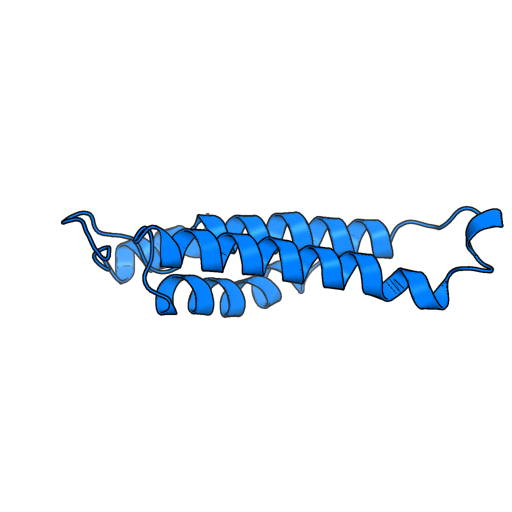 78 LEU A N 1
ATOM 567 C CA . LEU A 1 78 ? -6.936 8.918 3.690 1.00 98.12 78 LEU A CA 1
ATOM 568 C C . LEU A 1 78 ? -6.875 9.205 5.193 1.00 98.12 78 LEU A C 1
ATOM 570 O O . LEU A 1 78 ? -7.917 9.389 5.817 1.00 98.12 78 LEU A O 1
ATOM 574 N N . VAL A 1 79 ? -5.674 9.244 5.773 1.00 98.12 79 VAL A N 1
ATOM 575 C CA . VAL A 1 79 ? -5.494 9.537 7.202 1.00 98.12 79 VAL A CA 1
ATOM 576 C C . VAL A 1 79 ? -5.862 10.988 7.504 1.00 98.12 79 VAL A C 1
ATOM 578 O O . VAL A 1 79 ? -6.615 11.239 8.441 1.00 98.12 79 VAL A O 1
ATOM 581 N N . LEU A 1 80 ? -5.387 11.939 6.693 1.00 97.81 80 LEU A N 1
ATOM 582 C CA . LEU A 1 80 ? -5.646 13.369 6.896 1.00 97.81 80 LEU A CA 1
ATOM 583 C C . LEU A 1 80 ? -7.135 13.725 6.800 1.00 97.81 80 LEU A C 1
ATOM 585 O O . LEU A 1 80 ? -7.591 14.608 7.517 1.00 97.81 80 LEU A O 1
ATOM 589 N N . HIS A 1 81 ? -7.897 13.024 5.956 1.00 96.81 81 HIS A N 1
ATOM 590 C CA . HIS A 1 81 ? -9.345 13.224 5.826 1.00 96.81 81 HIS A CA 1
ATOM 591 C C . HIS A 1 81 ? -10.168 12.376 6.812 1.00 96.81 81 HIS A C 1
ATOM 593 O O . HIS A 1 81 ? -11.393 12.365 6.736 1.00 96.81 81 HIS A O 1
ATOM 599 N N . GLY A 1 82 ? -9.523 11.641 7.727 1.00 96.00 82 GLY A N 1
ATOM 600 C CA . GLY A 1 82 ? -10.213 10.808 8.716 1.00 96.00 82 GLY A CA 1
ATOM 601 C C . GLY A 1 82 ? -10.904 9.572 8.131 1.00 96.00 82 GLY A C 1
ATOM 602 O O . GLY A 1 82 ? -11.749 8.971 8.793 1.00 96.00 82 GLY A O 1
ATOM 603 N N . TYR A 1 83 ? -10.549 9.163 6.908 1.00 96.62 83 TYR A N 1
ATOM 604 C CA . TYR A 1 83 ? -11.117 7.981 6.256 1.00 96.62 83 TYR A CA 1
ATOM 605 C C . TYR A 1 83 ? -10.506 6.672 6.748 1.00 96.62 83 TYR A C 1
ATOM 607 O O . TYR A 1 83 ? -11.138 5.634 6.610 1.00 96.62 83 TYR A O 1
ATOM 615 N N . HIS A 1 84 ? -9.295 6.683 7.302 1.00 97.94 84 HIS A N 1
ATOM 616 C CA . HIS A 1 84 ? -8.650 5.483 7.834 1.00 97.94 84 HIS A CA 1
ATOM 617 C C . HIS A 1 84 ? -7.751 5.801 9.022 1.00 97.94 84 HIS A C 1
ATOM 619 O O . HIS A 1 84 ? -7.137 6.867 9.086 1.00 97.94 84 HIS A O 1
ATOM 625 N N . TRP A 1 85 ? -7.603 4.833 9.926 1.00 97.88 85 TRP A N 1
ATOM 626 C CA . TRP A 1 85 ? -6.537 4.882 10.918 1.00 97.88 85 TRP A CA 1
ATOM 627 C C . TRP A 1 85 ? -5.180 4.674 10.228 1.00 97.88 85 TRP A C 1
ATOM 629 O O . TRP A 1 85 ? -5.095 3.877 9.287 1.00 97.88 85 TRP A O 1
ATOM 639 N N . PRO A 1 86 ? -4.083 5.280 10.723 1.00 97.94 86 PRO A N 1
ATOM 640 C CA . PRO A 1 86 ? -2.741 5.029 10.188 1.00 97.94 86 PRO A CA 1
ATOM 641 C C . PRO A 1 86 ? -2.385 3.535 10.112 1.00 97.94 86 PRO A C 1
ATOM 643 O O . PRO A 1 86 ? -1.756 3.084 9.157 1.00 97.94 86 PRO A O 1
ATOM 646 N N . LEU A 1 87 ? -2.856 2.741 11.078 1.00 97.50 87 LEU A N 1
ATOM 647 C CA . LEU A 1 87 ? -2.649 1.291 11.110 1.00 97.50 87 LEU A CA 1
ATOM 648 C C . LEU A 1 87 ? -3.334 0.543 9.955 1.00 97.50 87 LEU A C 1
ATOM 650 O O . LEU A 1 87 ? -2.800 -0.466 9.499 1.00 97.50 87 LEU A O 1
ATOM 654 N N . ASP A 1 88 ? -4.473 1.024 9.450 1.00 97.62 88 ASP A N 1
ATOM 655 C CA . ASP A 1 88 ? -5.166 0.402 8.312 1.00 97.62 88 ASP A CA 1
ATOM 656 C C . ASP A 1 88 ? -4.340 0.555 7.024 1.00 97.62 88 ASP A C 1
ATOM 658 O O . ASP A 1 88 ? -4.278 -0.349 6.181 1.00 97.62 88 ASP A O 1
ATOM 662 N N . VAL A 1 89 ? -3.681 1.710 6.885 1.00 97.94 89 VAL A N 1
ATOM 663 C CA . VAL A 1 89 ? -2.776 2.040 5.778 1.00 97.94 89 VAL A CA 1
ATOM 664 C C . VAL A 1 89 ? -1.487 1.224 5.886 1.00 97.94 89 VAL A C 1
ATOM 666 O O . VAL A 1 89 ? -1.109 0.571 4.915 1.00 97.94 89 VAL A O 1
ATOM 669 N N . LEU A 1 90 ? -0.849 1.195 7.061 1.00 97.69 90 LEU A N 1
ATOM 670 C CA . LEU A 1 90 ? 0.381 0.426 7.297 1.00 97.69 90 LEU A CA 1
ATOM 671 C C . LEU A 1 90 ? 0.187 -1.075 7.066 1.00 97.69 90 LEU A C 1
ATOM 673 O O . LEU A 1 90 ? 1.025 -1.713 6.438 1.00 97.69 90 LEU A O 1
ATOM 677 N N . ALA A 1 91 ? -0.942 -1.638 7.493 1.00 96.56 91 ALA A N 1
ATOM 678 C CA . ALA A 1 91 ? -1.240 -3.040 7.226 1.00 96.56 91 ALA A CA 1
ATOM 679 C C . ALA A 1 91 ? -1.305 -3.339 5.723 1.00 96.56 91 ALA A C 1
ATOM 681 O O . ALA A 1 91 ? -0.762 -4.337 5.263 1.00 96.56 91 ALA A O 1
ATOM 682 N N . SER A 1 92 ? -1.904 -2.443 4.938 1.00 96.62 92 SER A N 1
ATOM 683 C CA . SER A 1 92 ? -1.977 -2.596 3.479 1.00 96.62 92 SER A CA 1
ATOM 684 C C . SER A 1 92 ? -0.600 -2.519 2.820 1.00 96.62 92 SER A C 1
ATOM 686 O O . SER A 1 92 ? -0.330 -3.263 1.879 1.00 96.62 92 SER A O 1
ATOM 688 N N . TRP A 1 93 ? 0.286 -1.671 3.349 1.00 96.19 93 TRP A N 1
ATOM 689 C CA . TRP A 1 93 ? 1.695 -1.630 2.960 1.00 96.19 93 TRP A CA 1
ATOM 690 C C . TRP A 1 93 ? 2.416 -2.945 3.232 1.00 96.19 93 TRP A C 1
ATOM 692 O O . TRP A 1 93 ? 3.164 -3.405 2.377 1.00 96.19 93 TRP A O 1
ATOM 702 N N . CYS A 1 94 ? 2.163 -3.578 4.378 1.00 94.94 94 CYS A N 1
ATOM 703 C CA . CYS A 1 94 ? 2.740 -4.883 4.691 1.00 94.94 94 CYS A CA 1
ATOM 704 C C . CYS A 1 94 ? 2.218 -5.987 3.767 1.00 94.94 94 CYS A C 1
ATOM 706 O O . CYS A 1 94 ? 2.972 -6.899 3.451 1.00 94.94 94 CYS A O 1
ATOM 708 N N . LEU A 1 95 ? 0.959 -5.915 3.320 1.00 92.31 95 LEU A N 1
ATOM 709 C CA . LEU A 1 95 ? 0.364 -6.909 2.419 1.00 92.31 95 LEU A CA 1
ATOM 710 C C . LEU A 1 95 ? 0.811 -6.754 0.958 1.00 92.31 95 LEU A C 1
ATOM 712 O O . LEU A 1 95 ? 0.910 -7.753 0.249 1.00 92.31 95 LEU A O 1
ATOM 716 N N . GLY A 1 96 ? 1.077 -5.527 0.503 1.00 91.25 96 GLY A N 1
ATOM 717 C CA . GLY A 1 96 ? 1.444 -5.224 -0.886 1.00 91.25 96 GLY A CA 1
ATOM 718 C C . GLY A 1 96 ? 2.575 -6.102 -1.444 1.00 91.25 96 GLY A C 1
ATOM 719 O O . GLY A 1 96 ? 2.360 -6.753 -2.466 1.00 91.25 96 GLY A O 1
ATOM 720 N N . PRO A 1 97 ? 3.741 -6.201 -0.775 1.00 91.25 97 PRO A N 1
ATOM 721 C CA . PRO A 1 97 ? 4.850 -7.042 -1.221 1.00 91.25 97 PRO A CA 1
ATOM 722 C C . PRO A 1 97 ? 4.481 -8.515 -1.403 1.00 91.25 97 PRO A C 1
ATOM 724 O O . PRO A 1 97 ? 4.900 -9.117 -2.383 1.00 91.25 97 PRO A O 1
ATOM 727 N N . TRP A 1 98 ? 3.654 -9.091 -0.524 1.00 92.25 98 TRP A N 1
ATOM 728 C CA . TRP A 1 98 ? 3.219 -10.489 -0.651 1.00 92.25 98 TRP A CA 1
ATOM 729 C C . TRP A 1 98 ? 2.366 -10.726 -1.896 1.00 92.25 98 TRP A C 1
ATOM 731 O O . TRP A 1 98 ? 2.437 -11.792 -2.499 1.00 92.25 98 TRP A O 1
ATOM 741 N N . VAL A 1 99 ? 1.566 -9.732 -2.291 1.00 92.00 99 VAL A N 1
ATOM 742 C CA . VAL A 1 99 ? 0.737 -9.801 -3.502 1.00 92.00 99 VAL A CA 1
ATOM 743 C C . VAL A 1 99 ? 1.567 -9.576 -4.767 1.00 92.00 99 VAL A C 1
ATOM 745 O O . VAL A 1 99 ? 1.244 -10.142 -5.807 1.00 92.00 99 VAL A O 1
ATOM 748 N N . LEU A 1 100 ? 2.616 -8.756 -4.687 1.00 92.44 100 LEU A N 1
ATOM 749 C CA . LEU A 1 100 ? 3.475 -8.408 -5.821 1.00 92.44 100 LEU A CA 1
ATOM 750 C C . LEU A 1 100 ? 4.626 -9.394 -6.052 1.00 92.44 100 LEU A C 1
ATOM 752 O O . LEU A 1 100 ? 5.099 -9.488 -7.173 1.00 92.44 100 LEU A O 1
ATOM 756 N N . ALA A 1 101 ? 5.053 -10.143 -5.032 1.00 90.12 101 ALA A N 1
ATOM 757 C CA . ALA A 1 101 ? 6.148 -11.111 -5.117 1.00 90.12 101 ALA A CA 1
ATOM 758 C C . ALA A 1 101 ? 6.083 -12.124 -6.286 1.00 90.12 101 ALA A C 1
ATOM 760 O O . ALA A 1 101 ? 7.153 -12.492 -6.765 1.00 90.12 101 ALA A O 1
ATOM 761 N N . PRO A 1 102 ? 4.910 -12.611 -6.746 1.00 88.06 102 PRO A N 1
ATOM 762 C CA . PRO A 1 102 ? 4.848 -13.541 -7.876 1.00 88.06 102 PRO A CA 1
ATOM 763 C C . PRO A 1 102 ? 4.902 -12.883 -9.272 1.00 88.06 102 PRO A C 1
ATOM 765 O O . PRO A 1 102 ? 4.779 -13.612 -10.256 1.00 88.06 102 PRO A O 1
ATOM 768 N N . LEU A 1 103 ? 5.020 -11.552 -9.376 1.00 82.94 103 LEU A N 1
ATOM 769 C CA . LEU A 1 103 ? 5.121 -10.804 -10.643 1.00 82.94 103 LEU A CA 1
ATOM 770 C C . LEU A 1 103 ? 6.579 -10.560 -11.047 1.00 82.94 103 LEU A C 1
ATOM 772 O O . LEU A 1 103 ? 6.844 -10.622 -12.267 1.00 82.94 103 LEU A O 1
#

Organism: NCBI:txid2706086